Protein AF-A0AAD6G9L8-F1 (afdb_monomer_lite)

pLDDT: mean 72.37, std 13.29, range [42.41, 91.38]

Organism: NCBI:txid3151616

Foldseek 3Di:
DLVCVLVVVLVVVVVVCVVPPDDDDDPPVVVQVPFAADQDDDFPDPVQVVLLVVLLVCLSPVVLQLVSCVQQVVVVVNCVSNVLSVQLVVCVVVVNNVSNSVSSVVSSVVSVVVSVCSRNDDCGGHPPTPRRD

Sequence (133 aa):
MAIVFTVGLQAVVITLYYFFSPTTDLPQANYLARRWGGFSQRPSDNRCYRQQGTATLFALFLGLLAVDQWYAHHWALAVVKMSCFLISCFCHLSGRPHLATAFGFAGGVWSGTDLVLWIVGGVYGTPNCPGGY

Structure (mmCIF, N/CA/C/O backbone):
data_AF-A0AAD6G9L8-F1
#
_entry.id   AF-A0AAD6G9L8-F1
#
loop_
_atom_site.group_PDB
_atom_site.id
_atom_site.type_symbol
_atom_site.label_atom_id
_atom_site.label_alt_id
_atom_site.label_comp_id
_atom_site.label_asym_id
_atom_site.label_entity_id
_atom_site.label_seq_id
_atom_site.pdbx_PDB_ins_code
_atom_site.Cartn_x
_atom_site.Cartn_y
_atom_site.Cartn_z
_atom_site.occupancy
_atom_site.B_iso_or_equiv
_atom_site.auth_seq_id
_atom_site.auth_comp_id
_atom_site.auth_asym_id
_atom_site.auth_atom_id
_atom_site.pdbx_PDB_model_num
ATOM 1 N N . MET A 1 1 ? -4.219 7.436 20.339 1.00 50.00 1 MET A N 1
ATOM 2 C CA . MET A 1 1 ? -2.814 7.006 20.542 1.00 50.00 1 MET A CA 1
ATOM 3 C C . MET A 1 1 ? -2.331 6.027 19.471 1.00 50.00 1 MET A C 1
ATOM 5 O O . MET A 1 1 ? -1.264 6.268 18.931 1.00 50.00 1 MET A O 1
ATOM 9 N N . ALA A 1 2 ? -3.113 5.011 19.075 1.00 42.41 2 ALA A N 1
ATOM 10 C CA . ALA A 1 2 ? -2.743 4.092 17.983 1.00 42.41 2 ALA A CA 1
ATOM 11 C C . ALA A 1 2 ? -2.430 4.800 16.648 1.00 42.41 2 ALA A C 1
ATOM 13 O O . ALA A 1 2 ? -1.394 4.532 16.057 1.00 42.41 2 ALA A O 1
ATOM 14 N N . ILE A 1 3 ? -3.256 5.778 16.243 1.00 48.97 3 ILE A N 1
ATOM 15 C CA . ILE A 1 3 ? -3.052 6.569 15.012 1.00 48.97 3 ILE A CA 1
ATOM 16 C C . ILE A 1 3 ? -1.700 7.297 15.029 1.00 48.97 3 ILE A C 1
ATOM 18 O O . ILE A 1 3 ? -0.974 7.255 14.044 1.00 48.97 3 ILE A O 1
ATOM 22 N N . VAL A 1 4 ? -1.328 7.897 16.165 1.00 53.41 4 VAL A N 1
ATOM 23 C CA . VAL A 1 4 ? -0.046 8.604 16.339 1.00 53.41 4 VAL A CA 1
ATOM 24 C C . VAL A 1 4 ? 1.131 7.637 16.211 1.00 53.41 4 VAL A C 1
ATOM 26 O O . VAL A 1 4 ? 2.136 7.981 15.602 1.00 53.41 4 VAL A O 1
ATOM 29 N N . PHE A 1 5 ? 0.989 6.409 16.716 1.00 50.75 5 PHE A N 1
ATOM 30 C CA . PHE A 1 5 ? 2.026 5.384 16.614 1.00 50.75 5 PHE A CA 1
ATOM 31 C C . PHE A 1 5 ? 2.196 4.881 15.173 1.00 50.75 5 PHE A C 1
ATOM 33 O O . PHE A 1 5 ? 3.318 4.773 14.689 1.00 50.75 5 PHE A O 1
ATOM 40 N N . THR A 1 6 ? 1.096 4.648 14.448 1.00 54.62 6 THR A N 1
ATOM 41 C CA . THR A 1 6 ? 1.141 4.282 13.021 1.00 54.62 6 THR A CA 1
ATOM 42 C C . THR A 1 6 ? 1.673 5.410 12.140 1.00 54.62 6 THR A C 1
ATOM 44 O O . THR A 1 6 ? 2.492 5.147 11.266 1.00 54.62 6 THR A O 1
ATOM 47 N N . VAL A 1 7 ? 1.265 6.662 12.375 1.00 60.91 7 VAL A N 1
ATOM 48 C CA . VAL A 1 7 ? 1.774 7.825 11.626 1.00 60.91 7 VAL A CA 1
ATOM 49 C C . VAL A 1 7 ? 3.251 8.063 11.947 1.00 60.91 7 VAL A C 1
ATOM 51 O O . VAL A 1 7 ? 4.027 8.344 11.041 1.00 60.91 7 VAL A O 1
ATOM 54 N N . GLY A 1 8 ? 3.665 7.872 13.203 1.00 67.25 8 GLY A N 1
ATOM 55 C CA . GLY A 1 8 ? 5.069 7.931 13.611 1.00 67.25 8 GLY A CA 1
ATOM 56 C C . GLY A 1 8 ? 5.922 6.850 12.946 1.00 67.25 8 GLY A C 1
ATOM 57 O O . GLY A 1 8 ? 6.985 7.158 12.415 1.00 67.25 8 GLY A O 1
ATOM 58 N N . LEU A 1 9 ? 5.439 5.604 12.890 1.00 68.38 9 LEU A N 1
ATOM 59 C CA . LEU A 1 9 ? 6.123 4.510 12.194 1.00 68.38 9 LEU A CA 1
ATOM 60 C C . LEU A 1 9 ? 6.273 4.809 10.693 1.00 68.38 9 LEU A C 1
ATOM 62 O O . LEU A 1 9 ? 7.357 4.644 10.139 1.00 68.38 9 LEU A O 1
ATOM 66 N N . GLN A 1 10 ? 5.210 5.300 10.049 1.00 62.38 10 GLN A N 1
ATOM 67 C CA . GLN A 1 10 ? 5.235 5.708 8.640 1.00 62.38 10 GLN A CA 1
ATOM 68 C C . GLN A 1 10 ? 6.214 6.865 8.413 1.00 62.38 10 GLN A C 1
ATOM 70 O O . GLN A 1 10 ? 7.021 6.806 7.493 1.00 62.38 10 GLN A O 1
ATOM 75 N N . ALA A 1 11 ? 6.226 7.874 9.286 1.00 70.75 11 ALA A N 1
ATOM 76 C CA . ALA A 1 11 ? 7.168 8.987 9.205 1.00 70.75 11 ALA A CA 1
ATOM 77 C C . ALA A 1 11 ? 8.629 8.529 9.351 1.00 70.75 11 ALA A C 1
ATOM 79 O O . ALA A 1 11 ? 9.495 9.016 8.625 1.00 70.75 11 ALA A O 1
ATOM 80 N N . VAL A 1 12 ? 8.910 7.563 10.233 1.00 76.69 12 VAL A N 1
ATOM 81 C CA . VAL A 1 12 ? 10.247 6.966 10.371 1.00 76.69 12 VAL A CA 1
ATOM 82 C C . VAL A 1 12 ? 10.635 6.219 9.097 1.00 76.69 12 VAL A C 1
ATOM 84 O O . VAL A 1 12 ? 11.719 6.452 8.574 1.00 76.69 12 VAL A O 1
ATOM 87 N N . VAL A 1 13 ? 9.750 5.387 8.544 1.00 74.75 13 VAL A N 1
ATOM 88 C CA . VAL A 1 13 ? 10.007 4.661 7.287 1.00 74.75 13 VAL A CA 1
ATOM 89 C C . VAL A 1 13 ? 10.216 5.623 6.112 1.00 74.75 13 VAL A C 1
ATOM 91 O O . VAL A 1 13 ? 11.135 5.419 5.326 1.00 74.75 13 VAL A O 1
ATOM 94 N N . ILE A 1 14 ? 9.430 6.698 6.021 1.00 71.50 14 ILE A N 1
ATOM 95 C CA . ILE A 1 14 ? 9.568 7.752 5.005 1.00 71.50 14 ILE A CA 1
ATOM 96 C C . ILE A 1 14 ? 10.900 8.491 5.166 1.00 71.50 14 ILE A C 1
ATOM 98 O O . ILE A 1 14 ? 11.609 8.708 4.187 1.00 71.50 14 ILE A O 1
ATOM 102 N N . THR A 1 15 ? 11.275 8.846 6.396 1.00 72.81 15 THR A N 1
ATOM 103 C CA . THR A 1 15 ? 12.547 9.527 6.676 1.00 72.81 15 THR A CA 1
ATOM 104 C C . THR A 1 15 ? 13.727 8.625 6.331 1.00 72.81 15 THR A C 1
ATOM 106 O O . THR A 1 15 ? 14.662 9.077 5.679 1.00 72.81 15 THR A O 1
ATOM 109 N N . LEU A 1 16 ? 13.666 7.339 6.691 1.00 72.12 16 LEU A N 1
ATOM 110 C CA . LEU A 1 16 ? 14.671 6.354 6.298 1.00 72.12 16 LEU A CA 1
ATOM 111 C C . LEU A 1 16 ? 14.705 6.192 4.776 1.00 72.12 16 LEU A C 1
ATOM 113 O O . LEU A 1 16 ? 15.785 6.197 4.202 1.00 72.12 16 LEU A O 1
ATOM 117 N N . TYR A 1 17 ? 13.556 6.130 4.103 1.00 67.81 17 TYR A N 1
ATOM 118 C CA . TYR A 1 17 ? 13.500 6.086 2.644 1.00 67.81 17 TYR A CA 1
ATOM 119 C C . TYR A 1 17 ? 14.209 7.290 2.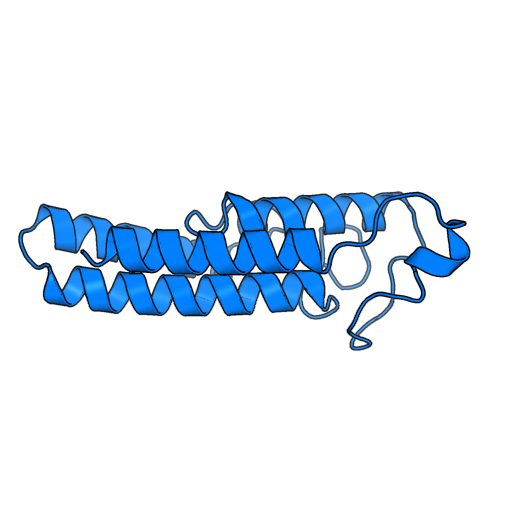024 1.00 67.81 17 TYR A C 1
ATOM 121 O O . TYR A 1 17 ? 15.089 7.089 1.199 1.00 67.81 17 TYR A O 1
ATOM 129 N N . TYR A 1 18 ? 13.900 8.519 2.443 1.00 69.50 18 TYR A N 1
ATOM 130 C CA . TYR A 1 18 ? 14.570 9.712 1.919 1.00 69.50 18 TYR A CA 1
ATOM 131 C C . TYR A 1 18 ? 16.058 9.756 2.263 1.00 69.50 18 TYR A C 1
ATOM 133 O O . TYR A 1 18 ? 16.858 10.151 1.423 1.00 69.50 18 TYR A O 1
ATOM 141 N N . PHE A 1 19 ? 16.436 9.327 3.467 1.00 68.31 19 PHE A N 1
ATOM 142 C CA . PHE A 1 19 ? 17.826 9.306 3.913 1.00 68.31 19 PHE A CA 1
ATOM 143 C C . PHE A 1 19 ? 18.669 8.269 3.158 1.00 68.31 19 PHE A C 1
ATOM 145 O O . PHE A 1 19 ? 19.827 8.520 2.835 1.00 68.31 19 PHE A O 1
ATOM 152 N N . PHE A 1 20 ? 18.086 7.110 2.848 1.00 56.69 20 PHE A N 1
ATOM 153 C CA . PHE A 1 20 ? 18.723 6.056 2.058 1.00 56.69 20 PHE A CA 1
ATOM 154 C C . PHE A 1 20 ? 18.494 6.209 0.548 1.00 56.69 20 PHE A C 1
ATOM 156 O O . PHE A 1 20 ? 19.083 5.455 -0.228 1.00 56.69 20 PHE A O 1
ATOM 163 N N . SER A 1 21 ? 17.669 7.167 0.114 1.00 55.94 21 SER A N 1
ATOM 164 C CA . SER A 1 21 ? 17.445 7.460 -1.300 1.00 55.94 21 SER A CA 1
ATOM 165 C C . SER A 1 21 ? 18.578 8.356 -1.811 1.00 55.94 21 SER A C 1
ATOM 167 O O . SER A 1 21 ? 18.730 9.485 -1.345 1.00 55.94 21 SER A O 1
ATOM 169 N N . PRO A 1 22 ? 19.413 7.881 -2.749 1.00 50.00 22 PRO A N 1
ATOM 170 C CA . PRO A 1 22 ? 20.530 8.665 -3.254 1.00 50.00 22 PRO A CA 1
ATOM 171 C C . PRO A 1 22 ? 20.038 9.832 -4.123 1.00 50.00 22 PRO A C 1
ATOM 173 O O . PRO A 1 22 ? 19.145 9.673 -4.958 1.00 50.00 22 PRO A O 1
ATOM 176 N N . THR A 1 23 ? 20.665 10.998 -3.960 1.00 51.84 23 THR A N 1
ATOM 177 C CA . THR A 1 23 ? 20.472 12.177 -4.811 1.00 51.84 23 THR A CA 1
ATOM 178 C C . THR A 1 23 ? 20.861 11.894 -6.271 1.00 51.84 23 THR A C 1
ATOM 180 O O . THR A 1 23 ? 21.729 11.075 -6.588 1.00 51.84 23 THR A O 1
ATOM 183 N N . THR A 1 24 ? 20.141 12.538 -7.185 1.00 51.41 24 THR A N 1
ATOM 184 C CA . THR A 1 24 ? 19.985 12.199 -8.608 1.00 51.41 24 THR A CA 1
ATOM 185 C C . THR A 1 24 ? 21.142 12.618 -9.537 1.00 51.41 24 THR A C 1
ATOM 187 O O . THR A 1 24 ? 20.875 13.038 -10.658 1.00 51.41 24 THR A O 1
ATOM 190 N N . ASP A 1 25 ? 22.410 12.452 -9.137 1.00 48.69 25 ASP A N 1
ATOM 191 C CA . ASP A 1 25 ? 23.564 12.917 -9.942 1.00 48.69 25 ASP A CA 1
ATOM 192 C C . ASP A 1 25 ? 24.515 11.809 -10.464 1.00 48.69 25 ASP A C 1
ATOM 194 O O . ASP A 1 25 ? 25.709 12.039 -10.654 1.00 48.69 25 ASP A O 1
ATOM 198 N N . LEU A 1 26 ? 24.032 10.585 -10.716 1.00 52.97 26 LEU A N 1
ATOM 199 C CA . LEU A 1 26 ? 24.839 9.476 -11.256 1.00 52.97 26 LEU A CA 1
ATOM 200 C C . LEU A 1 26 ? 24.415 9.074 -12.686 1.00 52.97 26 LEU A C 1
ATOM 202 O O . LEU A 1 26 ? 23.248 9.160 -13.045 1.00 52.97 26 LEU A O 1
ATOM 206 N N . PRO A 1 27 ? 25.330 8.585 -13.540 1.00 49.69 27 PRO A N 1
ATOM 207 C CA . PRO A 1 27 ? 24.975 8.086 -14.871 1.00 49.69 27 PRO A CA 1
ATOM 208 C C . PRO A 1 27 ? 23.993 6.902 -14.803 1.00 49.69 27 PRO A C 1
ATOM 210 O O . PRO A 1 27 ? 24.156 6.012 -13.968 1.00 49.69 27 PRO A O 1
ATOM 213 N N . GLN A 1 28 ? 23.018 6.848 -15.719 1.00 54.34 28 GLN A N 1
ATOM 214 C CA . GLN A 1 28 ? 21.886 5.898 -15.746 1.00 54.34 28 GLN A CA 1
ATOM 215 C C . GLN A 1 28 ? 22.265 4.409 -15.601 1.00 54.34 28 GLN A C 1
ATOM 217 O O . GLN A 1 28 ? 21.511 3.634 -15.012 1.00 54.34 28 GLN A O 1
ATOM 222 N N . ALA A 1 29 ? 23.466 4.021 -16.044 1.00 50.31 29 ALA A N 1
ATOM 223 C CA . ALA A 1 29 ? 24.015 2.672 -15.873 1.00 50.31 29 ALA A CA 1
ATOM 224 C C . ALA A 1 29 ? 24.233 2.271 -14.397 1.00 50.31 29 ALA A C 1
ATOM 226 O O . ALA A 1 29 ? 24.141 1.094 -14.054 1.00 50.31 29 ALA A O 1
ATOM 227 N N . ASN A 1 30 ? 24.467 3.241 -13.508 1.00 50.88 30 ASN A N 1
ATOM 228 C CA . ASN A 1 30 ? 24.740 3.007 -12.089 1.00 50.88 30 ASN A CA 1
ATOM 229 C C . ASN A 1 30 ? 23.475 2.938 -11.221 1.00 50.88 30 ASN A C 1
ATOM 231 O O . ASN A 1 30 ? 23.527 2.338 -10.149 1.00 50.88 30 ASN A O 1
ATOM 235 N N . TYR A 1 31 ? 22.345 3.501 -11.663 1.00 50.25 31 TYR A N 1
ATOM 236 C CA . TYR A 1 31 ? 21.074 3.421 -10.926 1.00 50.25 31 TYR A CA 1
ATOM 237 C C . TYR A 1 31 ? 20.447 2.028 -10.992 1.00 50.25 31 TYR A C 1
ATOM 239 O O . TYR A 1 31 ? 19.947 1.525 -9.988 1.00 50.25 31 TYR A O 1
ATOM 247 N N . LEU A 1 32 ? 20.539 1.366 -12.149 1.00 50.25 32 LEU A N 1
ATOM 248 C CA . LEU A 1 32 ? 20.033 0.002 -12.348 1.00 50.25 32 LEU A CA 1
ATOM 249 C C . LEU A 1 32 ? 20.854 -1.057 -11.588 1.00 50.25 32 LEU A C 1
ATOM 251 O O . LEU A 1 32 ? 20.367 -2.158 -11.339 1.00 50.25 32 LEU A O 1
ATOM 255 N N . ALA A 1 33 ? 22.089 -0.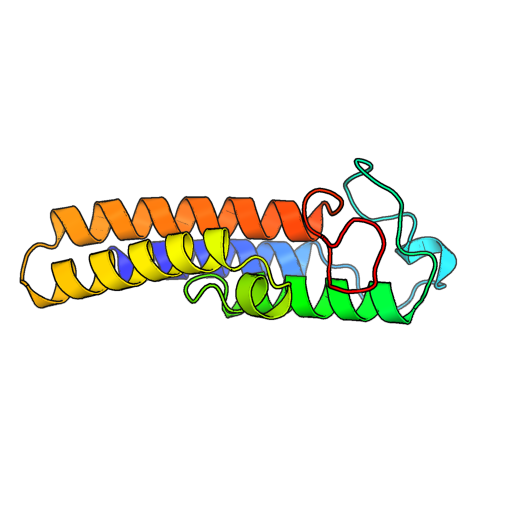718 -11.206 1.00 49.41 33 ALA A N 1
ATOM 256 C CA . ALA A 1 33 ? 23.006 -1.592 -10.479 1.00 49.41 33 ALA A CA 1
ATOM 257 C C . ALA A 1 33 ? 22.881 -1.491 -8.945 1.00 49.41 33 ALA A C 1
ATOM 259 O O . ALA A 1 33 ? 23.389 -2.362 -8.244 1.00 49.41 33 ALA A O 1
ATOM 260 N N . ARG A 1 34 ? 22.222 -0.448 -8.409 1.00 50.81 34 ARG A N 1
ATOM 261 C CA . ARG A 1 34 ? 22.260 -0.096 -6.973 1.00 50.81 34 ARG A CA 1
ATOM 262 C C . ARG A 1 34 ? 20.916 -0.220 -6.235 1.00 50.81 34 ARG A C 1
ATOM 264 O O . ARG A 1 34 ? 20.709 0.454 -5.230 1.00 50.81 34 ARG A O 1
ATOM 271 N N . ARG A 1 35 ? 20.010 -1.091 -6.696 1.00 57.31 35 ARG A N 1
ATOM 272 C CA . ARG A 1 35 ? 18.759 -1.431 -5.982 1.00 57.31 35 ARG A CA 1
ATOM 273 C C . ARG A 1 35 ? 18.889 -2.796 -5.290 1.00 57.31 35 ARG A C 1
ATOM 275 O O . ARG A 1 35 ? 19.419 -3.738 -5.874 1.00 57.31 35 ARG A O 1
ATOM 282 N N . TRP A 1 36 ? 18.462 -2.876 -4.029 1.00 51.44 36 TRP A N 1
ATOM 283 C CA . TRP A 1 36 ? 18.624 -4.048 -3.158 1.00 51.44 36 TRP A CA 1
ATOM 284 C C . TRP A 1 36 ? 17.561 -5.108 -3.494 1.00 51.44 36 TRP A C 1
ATOM 286 O O . TRP A 1 36 ? 16.420 -4.947 -3.091 1.00 51.44 36 TRP A O 1
ATOM 296 N N . GLY A 1 37 ? 17.905 -6.163 -4.245 1.00 48.28 37 GLY A N 1
ATOM 297 C CA . GLY A 1 37 ? 16.963 -7.242 -4.592 1.00 48.28 37 GLY A CA 1
ATOM 298 C C . GLY A 1 37 ? 17.138 -7.795 -6.008 1.00 48.28 37 GLY A C 1
ATOM 299 O O . GLY A 1 37 ? 17.158 -7.045 -6.978 1.00 48.28 37 GLY A O 1
ATOM 300 N N . GLY A 1 38 ? 17.298 -9.116 -6.134 1.00 52.62 38 GLY A N 1
ATOM 301 C CA . GLY A 1 38 ? 17.612 -9.810 -7.392 1.00 52.62 38 GLY A CA 1
ATOM 302 C C . GLY A 1 38 ? 16.686 -10.989 -7.695 1.00 52.62 38 GLY A C 1
ATOM 303 O O . GLY A 1 38 ? 17.169 -12.003 -8.184 1.00 52.62 38 GLY A O 1
ATOM 304 N N . PHE A 1 39 ? 15.391 -10.890 -7.367 1.00 54.31 39 PHE A N 1
ATOM 305 C CA . PHE A 1 39 ? 14.476 -12.041 -7.412 1.00 54.31 39 PHE A CA 1
ATOM 306 C C . PHE A 1 39 ? 13.587 -12.184 -8.664 1.00 54.31 39 PHE A C 1
ATOM 308 O O . PHE A 1 39 ? 12.958 -13.227 -8.795 1.00 54.31 39 PHE A O 1
ATOM 315 N N . SER A 1 40 ? 13.588 -11.263 -9.638 1.00 51.47 40 SER A N 1
ATOM 316 C CA . SER A 1 40 ? 13.168 -11.577 -11.023 1.00 51.47 40 SER A CA 1
ATOM 317 C C . SER A 1 40 ? 13.568 -10.488 -12.033 1.00 51.47 40 SER A C 1
ATOM 319 O O . SER A 1 40 ? 14.048 -9.413 -11.673 1.00 51.47 40 SER A O 1
ATOM 321 N N . GLN A 1 41 ? 13.456 -10.842 -13.316 1.00 54.25 41 GLN A N 1
ATOM 322 C CA . GLN A 1 41 ? 13.886 -10.125 -14.520 1.00 54.25 41 GLN A CA 1
ATOM 323 C C . GLN A 1 41 ? 13.696 -8.601 -14.437 1.00 54.25 41 GLN A C 1
ATOM 325 O O . GLN A 1 41 ? 12.583 -8.094 -14.319 1.00 54.25 41 GLN A O 1
ATOM 330 N N . ARG A 1 42 ? 14.809 -7.864 -14.514 1.00 57.00 42 ARG A N 1
ATOM 331 C CA . ARG A 1 42 ? 14.808 -6.398 -14.425 1.00 57.00 42 ARG A CA 1
ATOM 332 C C . ARG A 1 42 ? 14.050 -5.793 -15.614 1.00 57.00 42 ARG A C 1
ATOM 334 O O . ARG A 1 42 ? 14.244 -6.267 -16.735 1.00 57.00 42 ARG A O 1
ATOM 341 N N . PRO A 1 43 ? 13.251 -4.728 -15.418 1.00 53.66 43 PRO A N 1
ATOM 342 C CA . PRO A 1 43 ? 12.698 -3.984 -16.539 1.00 53.66 43 PRO A CA 1
ATOM 343 C C . PRO A 1 43 ? 13.854 -3.356 -17.326 1.00 53.66 43 PRO A C 1
ATOM 345 O O . PRO A 1 43 ? 14.524 -2.445 -16.846 1.00 53.66 43 PRO A O 1
ATOM 348 N N . SER A 1 44 ? 14.113 -3.872 -18.525 1.00 60.38 44 SER A N 1
ATOM 349 C CA . SER A 1 44 ? 15.111 -3.329 -19.455 1.00 60.38 44 SER A CA 1
ATOM 350 C C . SER A 1 44 ? 14.619 -2.072 -20.180 1.00 60.38 44 SER A C 1
ATOM 352 O O . SER A 1 44 ? 15.407 -1.412 -20.851 1.00 60.38 44 SER A O 1
ATOM 354 N N . ASP A 1 45 ? 13.332 -1.738 -20.033 1.00 68.31 45 ASP A N 1
ATOM 355 C CA . ASP A 1 45 ? 12.682 -0.593 -20.665 1.00 68.31 45 ASP A CA 1
ATOM 356 C C . ASP A 1 45 ? 12.380 0.532 -19.654 1.00 68.31 45 ASP A C 1
ATOM 358 O O . ASP A 1 45 ? 11.880 0.312 -18.543 1.00 68.31 45 ASP A O 1
ATOM 362 N N . ASN A 1 46 ? 12.638 1.771 -20.079 1.00 72.06 46 ASN A N 1
ATOM 363 C CA . ASN A 1 46 ? 12.431 3.000 -19.314 1.00 72.06 46 ASN A CA 1
ATOM 364 C C . ASN A 1 46 ? 10.963 3.193 -18.904 1.00 72.06 46 ASN A C 1
ATOM 366 O O . ASN A 1 46 ? 10.683 3.791 -17.859 1.00 72.06 46 ASN A O 1
ATOM 370 N N . ARG A 1 47 ? 10.018 2.688 -19.708 1.00 76.56 47 ARG A N 1
ATOM 371 C CA . ARG A 1 47 ? 8.581 2.760 -19.407 1.00 76.56 47 ARG A CA 1
ATOM 372 C C . ARG A 1 47 ? 8.234 1.965 -18.148 1.00 76.56 47 ARG A C 1
ATOM 374 O O . ARG A 1 47 ? 7.608 2.504 -17.235 1.00 76.56 47 ARG A O 1
ATOM 381 N N . CYS A 1 48 ? 8.716 0.728 -18.074 1.00 75.12 48 CYS A N 1
ATOM 382 C CA . CYS A 1 48 ? 8.490 -0.166 -16.943 1.00 75.12 48 CYS A CA 1
ATOM 383 C C . CYS A 1 48 ? 9.195 0.312 -15.672 1.00 75.12 48 CYS A C 1
ATOM 385 O O . CYS A 1 48 ? 8.632 0.228 -14.580 1.00 75.12 48 CYS A O 1
ATOM 387 N N . TYR A 1 49 ? 10.390 0.893 -15.808 1.00 74.75 49 TYR A N 1
ATOM 388 C CA . TYR A 1 49 ? 11.090 1.502 -14.678 1.00 74.75 49 TYR A CA 1
ATOM 389 C C . TYR A 1 49 ? 10.272 2.635 -14.036 1.00 74.75 49 TYR A C 1
ATOM 391 O O . TYR A 1 49 ? 10.122 2.692 -12.813 1.00 74.75 49 TYR A O 1
ATOM 399 N N . ARG A 1 50 ? 9.684 3.515 -14.857 1.00 77.56 50 ARG A N 1
ATOM 400 C CA . ARG A 1 50 ? 8.845 4.618 -14.365 1.00 77.56 50 ARG A CA 1
ATOM 401 C C . ARG A 1 50 ? 7.561 4.126 -13.701 1.00 77.56 50 ARG A C 1
ATOM 403 O O . ARG A 1 50 ? 7.212 4.642 -12.644 1.00 77.56 50 ARG A O 1
ATOM 410 N N . GLN A 1 51 ? 6.901 3.122 -14.276 1.00 79.75 51 GLN A N 1
ATOM 411 C CA . GLN A 1 51 ? 5.672 2.543 -13.717 1.00 79.75 51 GLN A CA 1
ATOM 412 C C . GLN A 1 51 ? 5.903 1.870 -12.357 1.00 79.75 51 GLN A C 1
ATOM 414 O O . GLN A 1 51 ? 5.115 2.052 -11.426 1.00 79.75 51 GLN A O 1
ATOM 419 N N . GLN A 1 52 ? 7.014 1.149 -12.199 1.00 76.44 52 GLN A N 1
ATOM 420 C CA . GLN A 1 52 ? 7.393 0.581 -10.903 1.00 76.44 52 GLN A CA 1
ATOM 421 C C . GLN A 1 52 ? 7.734 1.671 -9.878 1.00 76.44 52 GLN A C 1
ATOM 423 O O . GLN A 1 52 ? 7.362 1.562 -8.709 1.00 76.44 52 GLN A O 1
ATOM 428 N N . GLY A 1 53 ? 8.400 2.747 -10.310 1.00 77.38 53 GLY A N 1
ATOM 429 C CA . GLY A 1 53 ? 8.666 3.914 -9.466 1.00 77.38 53 GLY A CA 1
ATOM 430 C C . GLY A 1 53 ? 7.382 4.571 -8.954 1.00 77.38 53 GLY A C 1
ATOM 431 O O . GLY A 1 53 ? 7.269 4.838 -7.758 1.00 77.38 53 GLY A O 1
ATOM 432 N N . THR A 1 54 ? 6.382 4.758 -9.820 1.00 83.81 54 THR A N 1
ATOM 433 C CA . THR A 1 54 ? 5.076 5.299 -9.412 1.00 83.81 54 THR A CA 1
ATOM 434 C C . THR A 1 54 ? 4.333 4.367 -8.462 1.00 83.81 54 THR A C 1
ATOM 436 O O . THR A 1 54 ? 3.782 4.842 -7.474 1.00 83.81 54 THR A O 1
ATOM 439 N N . ALA A 1 55 ? 4.375 3.050 -8.689 1.00 81.88 55 ALA A N 1
ATOM 440 C CA . ALA A 1 55 ? 3.762 2.081 -7.781 1.00 81.88 55 ALA A CA 1
ATOM 441 C C . ALA A 1 55 ? 4.425 2.095 -6.392 1.00 81.88 55 ALA A C 1
ATOM 443 O O . ALA A 1 55 ? 3.733 2.101 -5.378 1.00 81.88 55 ALA A O 1
ATOM 444 N N . THR A 1 56 ? 5.757 2.219 -6.336 1.00 80.19 56 THR A N 1
ATOM 445 C CA . THR A 1 56 ? 6.494 2.344 -5.065 1.00 80.19 56 THR A CA 1
ATOM 446 C C . THR A 1 56 ? 6.121 3.634 -4.325 1.00 80.19 56 THR A C 1
ATOM 448 O O . THR A 1 56 ? 5.932 3.617 -3.110 1.00 80.19 56 THR A O 1
ATOM 451 N N . LEU A 1 57 ? 5.972 4.755 -5.040 1.00 78.44 57 LEU A N 1
ATOM 452 C CA . LEU A 1 57 ? 5.527 6.020 -4.444 1.00 78.44 57 LEU A CA 1
ATOM 453 C C . LEU A 1 57 ? 4.092 5.919 -3.918 1.00 78.44 57 LEU A C 1
ATOM 455 O O . LEU A 1 57 ? 3.813 6.378 -2.812 1.00 78.44 57 LEU A O 1
ATOM 459 N N . PHE A 1 58 ? 3.189 5.278 -4.661 1.00 83.81 58 PHE A N 1
ATOM 460 C CA . PHE A 1 58 ? 1.837 5.025 -4.169 1.00 83.81 58 PHE A CA 1
ATOM 461 C C . PHE A 1 58 ? 1.833 4.110 -2.945 1.00 83.81 58 PHE A C 1
ATOM 463 O O . PHE A 1 58 ? 1.062 4.364 -2.026 1.00 83.81 58 PHE A O 1
ATOM 470 N N . ALA A 1 59 ? 2.719 3.116 -2.871 1.00 81.06 59 ALA A N 1
ATOM 471 C CA . ALA A 1 59 ? 2.823 2.251 -1.698 1.00 81.06 59 ALA A CA 1
ATOM 472 C C . ALA A 1 59 ? 3.323 3.029 -0.471 1.00 81.06 59 ALA A C 1
ATOM 474 O O . ALA A 1 59 ? 2.860 2.789 0.643 1.00 81.06 59 ALA A O 1
ATOM 475 N N . LEU A 1 60 ? 4.221 3.997 -0.678 1.00 78.62 60 LEU A N 1
ATOM 476 C CA . LEU A 1 60 ? 4.758 4.848 0.382 1.00 78.62 60 LEU A CA 1
ATOM 477 C C . LEU A 1 60 ? 3.721 5.853 0.908 1.00 78.62 60 LEU A C 1
ATOM 479 O O . LEU A 1 60 ? 3.558 5.992 2.116 1.00 78.62 60 LEU A O 1
ATOM 483 N N . PHE A 1 61 ? 3.020 6.558 0.016 1.00 75.62 61 PHE A N 1
ATOM 484 C CA . PHE A 1 61 ? 2.113 7.647 0.405 1.00 75.62 61 PHE A CA 1
ATOM 485 C C . PHE A 1 61 ? 0.669 7.199 0.641 1.00 75.62 61 PHE A C 1
ATOM 487 O O . PHE A 1 61 ? -0.029 7.765 1.479 1.00 75.62 61 PHE A O 1
ATOM 494 N N . LEU A 1 62 ? 0.208 6.198 -0.104 1.00 80.31 62 LEU A N 1
ATOM 495 C CA . LEU A 1 62 ? -1.183 5.739 -0.138 1.00 80.31 62 LEU A CA 1
ATOM 496 C C . LEU A 1 62 ? -1.304 4.242 0.182 1.00 80.31 62 LEU A C 1
ATOM 498 O O . LEU A 1 62 ? -2.358 3.647 -0.049 1.00 80.31 62 LEU A O 1
ATOM 502 N N . GLY A 1 63 ? -0.256 3.633 0.749 1.00 73.75 63 GLY A N 1
ATOM 503 C CA . GLY A 1 63 ? -0.226 2.207 1.069 1.00 73.75 63 GLY A CA 1
ATOM 504 C C . GLY A 1 63 ? -1.362 1.781 1.996 1.00 73.75 63 GLY A C 1
ATOM 505 O O . GLY A 1 63 ? -2.002 0.766 1.751 1.00 73.75 63 GLY A O 1
ATOM 506 N N . LEU A 1 64 ? -1.716 2.598 2.992 1.00 70.38 64 LEU A N 1
ATOM 507 C CA . LEU A 1 64 ? -2.841 2.312 3.897 1.00 70.38 64 LEU A CA 1
ATOM 508 C C . LEU A 1 64 ? -4.204 2.236 3.184 1.00 70.38 64 LEU A C 1
ATOM 510 O O . LEU A 1 64 ? -5.122 1.610 3.705 1.00 70.38 64 LEU A O 1
ATOM 514 N N . LEU A 1 65 ? -4.324 2.838 1.997 1.00 79.06 65 LEU A N 1
ATOM 515 C CA . LEU A 1 65 ? -5.513 2.805 1.140 1.00 79.06 65 LEU A CA 1
ATOM 516 C C . LEU A 1 65 ? -5.347 1.864 -0.069 1.00 79.06 65 LEU A C 1
ATOM 518 O O . LEU A 1 65 ? -6.156 1.893 -0.993 1.00 79.06 65 LEU A O 1
ATOM 522 N N . ALA A 1 66 ? -4.283 1.057 -0.101 1.00 82.69 66 ALA A N 1
ATOM 523 C CA . ALA A 1 66 ? -4.007 0.065 -1.141 1.00 82.69 66 ALA A CA 1
ATOM 524 C C . ALA A 1 66 ? -3.996 0.581 -2.592 1.00 82.69 66 ALA A C 1
ATOM 526 O O . ALA A 1 66 ? -4.173 -0.197 -3.532 1.00 82.69 66 ALA A O 1
ATOM 527 N N . VAL A 1 67 ? -3.795 1.886 -2.798 1.00 85.50 67 VAL A N 1
ATOM 528 C CA . VAL A 1 67 ? -3.835 2.511 -4.134 1.00 85.50 67 VAL A CA 1
ATOM 529 C C . VAL A 1 67 ? -2.759 1.926 -5.048 1.00 85.50 67 VAL A C 1
ATOM 531 O O . VAL A 1 67 ? -2.968 1.782 -6.251 1.00 85.50 67 VAL A O 1
ATOM 534 N N . ASP A 1 68 ? -1.631 1.526 -4.466 1.00 82.25 68 ASP A N 1
ATOM 535 C CA . ASP A 1 68 ? -0.517 0.896 -5.166 1.00 82.25 68 ASP A CA 1
ATOM 536 C C . ASP A 1 68 ? -0.895 -0.442 -5.820 1.00 82.25 68 ASP A C 1
ATOM 538 O O . ASP A 1 68 ? -0.497 -0.717 -6.953 1.00 82.25 68 ASP A O 1
ATOM 542 N N . GLN A 1 69 ? -1.747 -1.232 -5.165 1.00 86.69 69 GLN A N 1
ATOM 543 C CA . GLN A 1 69 ? -2.178 -2.529 -5.678 1.00 86.69 69 GLN A CA 1
ATOM 544 C C . GLN A 1 69 ? -3.340 -2.419 -6.663 1.00 86.69 69 GLN A C 1
ATOM 546 O O . GLN A 1 69 ? -3.407 -3.202 -7.611 1.00 86.69 69 GLN A O 1
ATOM 551 N N . TRP A 1 70 ? -4.203 -1.410 -6.513 1.00 86.69 70 TRP A N 1
ATOM 552 C CA . TRP A 1 70 ? -5.185 -1.062 -7.545 1.00 86.69 70 TRP A CA 1
ATOM 553 C C . TRP A 1 70 ? -4.502 -0.633 -8.844 1.00 86.69 70 TRP A C 1
ATOM 555 O O . TRP A 1 70 ? -4.879 -1.099 -9.917 1.00 86.69 70 TRP A O 1
ATOM 565 N N . TYR A 1 71 ? -3.460 0.196 -8.742 1.00 85.19 71 TYR A N 1
ATOM 566 C CA . TYR A 1 71 ? -2.658 0.625 -9.888 1.00 85.19 71 TYR A CA 1
ATOM 567 C C . TYR A 1 71 ? -1.969 -0.554 -10.590 1.00 85.19 71 TYR A C 1
ATOM 569 O O . TYR A 1 71 ? -1.926 -0.613 -11.817 1.00 85.19 71 TYR A O 1
ATOM 577 N N . ALA A 1 72 ? -1.461 -1.514 -9.814 1.00 84.06 72 ALA A N 1
ATOM 578 C CA . ALA A 1 72 ? -0.799 -2.708 -10.328 1.00 84.06 72 ALA A CA 1
ATOM 579 C C . ALA A 1 72 ? -1.756 -3.835 -10.763 1.00 84.06 72 ALA A C 1
ATOM 581 O O . ALA A 1 72 ? -1.279 -4.883 -11.172 1.00 84.06 72 ALA A O 1
ATOM 582 N N . HIS A 1 73 ? -3.080 -3.639 -10.686 1.00 86.31 73 HIS A N 1
ATOM 583 C CA . HIS A 1 73 ? -4.102 -4.660 -10.976 1.00 86.31 73 HIS A CA 1
ATOM 584 C C . HIS A 1 73 ? -4.063 -5.907 -10.067 1.00 86.31 73 HIS A C 1
ATOM 586 O O . HIS A 1 73 ? -4.713 -6.914 -10.343 1.00 86.31 73 HIS A O 1
ATOM 592 N N . HIS A 1 74 ? -3.411 -5.832 -8.907 1.00 85.00 74 HIS A N 1
ATOM 593 C CA . HIS A 1 74 ? 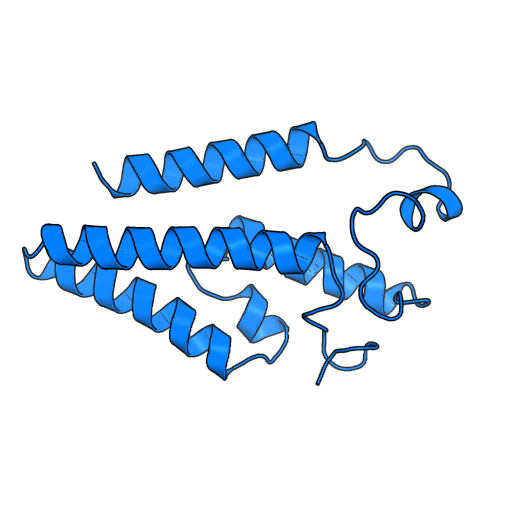-3.452 -6.890 -7.895 1.00 85.00 74 HIS A CA 1
ATOM 594 C C . HIS A 1 74 ? -4.712 -6.765 -7.022 1.00 85.00 74 HIS A C 1
ATOM 596 O O . HIS A 1 74 ? -4.643 -6.478 -5.824 1.00 85.00 74 HIS A O 1
ATOM 602 N N . TRP A 1 75 ? -5.887 -6.975 -7.624 1.00 84.62 75 TRP A N 1
ATOM 603 C CA . TRP A 1 75 ? -7.189 -6.683 -7.005 1.00 84.62 75 TRP A CA 1
ATOM 604 C C . TRP A 1 75 ? -7.415 -7.413 -5.675 1.00 84.62 75 TRP A C 1
ATOM 606 O O . TRP A 1 75 ? -7.938 -6.828 -4.730 1.00 84.62 75 TRP A O 1
ATOM 616 N N . ALA A 1 76 ? -7.003 -8.681 -5.574 1.00 84.06 76 ALA A N 1
ATOM 617 C CA . ALA A 1 76 ? -7.212 -9.485 -4.369 1.00 84.06 76 ALA A CA 1
ATOM 618 C C . ALA A 1 76 ? -6.458 -8.918 -3.159 1.00 84.06 76 ALA A C 1
ATOM 620 O O . ALA A 1 76 ? -7.034 -8.737 -2.085 1.00 84.06 76 ALA A O 1
ATOM 621 N N . LEU A 1 77 ? -5.179 -8.586 -3.347 1.00 84.38 77 LEU A N 1
ATOM 622 C CA . LEU A 1 77 ? -4.360 -7.993 -2.298 1.00 84.38 77 LEU A CA 1
ATOM 623 C C . LEU A 1 77 ? -4.908 -6.599 -1.926 1.00 84.38 77 LEU A C 1
ATOM 625 O O . LEU A 1 77 ? -4.981 -6.258 -0.739 1.00 84.38 77 LEU A O 1
ATOM 629 N N . ALA A 1 78 ? -5.384 -5.839 -2.923 1.00 85.75 78 ALA A N 1
ATOM 630 C CA . ALA A 1 78 ? -5.925 -4.499 -2.718 1.00 85.75 78 ALA A CA 1
ATOM 631 C C . ALA A 1 78 ? -7.183 -4.526 -1.836 1.00 85.75 78 ALA A C 1
ATOM 633 O O . ALA A 1 78 ? -7.323 -3.717 -0.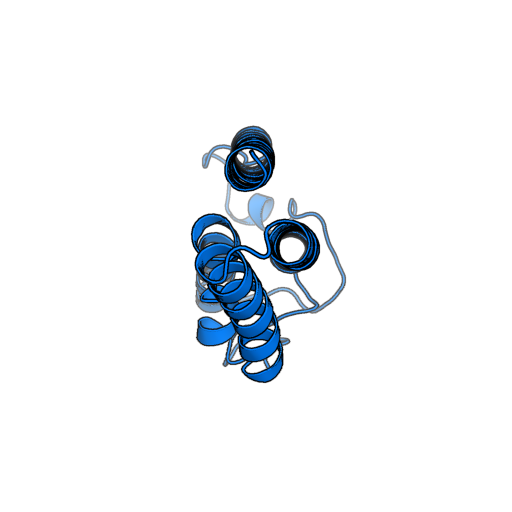915 1.00 85.75 78 ALA A O 1
ATOM 634 N N . VAL A 1 79 ? -8.070 -5.502 -2.065 1.00 86.38 79 VAL A N 1
ATOM 635 C CA . VAL A 1 79 ? -9.266 -5.736 -1.242 1.00 86.38 79 VAL A CA 1
ATOM 636 C C . VAL A 1 79 ? -8.886 -6.110 0.189 1.00 86.38 79 VAL A C 1
ATOM 638 O O . VAL A 1 79 ? -9.456 -5.551 1.125 1.00 86.38 79 VAL A O 1
ATOM 641 N N . VAL A 1 80 ? -7.903 -6.994 0.387 1.00 85.81 80 VAL A N 1
ATOM 642 C CA . VAL A 1 80 ? -7.440 -7.377 1.734 1.00 85.81 80 VAL A CA 1
ATOM 643 C C . VAL A 1 80 ? -6.924 -6.155 2.496 1.00 85.81 80 VAL A C 1
ATOM 645 O O . VAL A 1 80 ? -7.365 -5.889 3.617 1.00 85.81 80 VAL A O 1
ATOM 648 N N . LYS A 1 81 ? -6.062 -5.354 1.869 1.00 83.94 81 LYS A N 1
ATOM 649 C CA . LYS A 1 81 ? -5.456 -4.161 2.477 1.00 83.94 81 LYS A CA 1
ATOM 650 C C . LYS A 1 81 ? -6.510 -3.087 2.793 1.00 83.94 81 LYS A C 1
ATOM 652 O O . LYS A 1 81 ? -6.536 -2.573 3.913 1.00 83.94 81 LYS A O 1
ATOM 657 N N . MET A 1 82 ? -7.457 -2.847 1.880 1.00 86.50 82 MET A N 1
ATOM 658 C CA . MET A 1 82 ? -8.603 -1.957 2.118 1.00 86.50 82 MET A CA 1
ATOM 659 C C . MET A 1 82 ? -9.533 -2.460 3.223 1.00 86.50 82 MET A C 1
ATOM 661 O O . MET A 1 82 ? -9.982 -1.671 4.054 1.00 86.50 82 MET A O 1
ATOM 665 N N . SER A 1 83 ? -9.808 -3.765 3.277 1.00 85.69 83 SER A N 1
ATOM 666 C CA . SER A 1 83 ? -10.690 -4.344 4.293 1.00 85.69 83 SER A CA 1
ATOM 667 C C . SER A 1 83 ? -10.121 -4.174 5.704 1.00 85.69 83 SER A C 1
ATOM 669 O O . SER A 1 83 ? -10.851 -3.755 6.599 1.00 85.69 83 SER A O 1
ATOM 671 N N . CYS A 1 84 ? -8.812 -4.367 5.900 1.00 83.75 84 CYS A N 1
ATOM 672 C CA . CYS A 1 84 ? -8.152 -4.115 7.184 1.00 83.75 84 CYS A CA 1
ATOM 673 C C . CYS A 1 84 ? -8.292 -2.653 7.633 1.00 83.75 84 CYS A C 1
ATOM 675 O O . CYS A 1 84 ? -8.588 -2.391 8.803 1.00 83.75 84 CYS A O 1
ATOM 677 N N . PHE A 1 85 ? -8.132 -1.699 6.710 1.00 84.00 85 PHE A N 1
ATOM 678 C CA . PHE A 1 85 ? -8.317 -0.279 7.010 1.00 84.00 85 PHE A CA 1
ATOM 679 C C . PHE A 1 85 ? -9.774 0.049 7.372 1.00 84.00 85 PHE A C 1
ATOM 681 O O . PHE A 1 85 ? -10.030 0.702 8.387 1.00 84.00 85 PHE A O 1
ATOM 688 N N . LEU A 1 86 ? -10.737 -0.455 6.595 1.00 86.81 86 LEU A N 1
ATOM 689 C CA . LEU A 1 86 ? -12.166 -0.232 6.834 1.00 86.81 86 LEU A CA 1
ATOM 690 C C . LEU A 1 86 ? -12.645 -0.867 8.145 1.00 86.81 86 LEU A C 1
ATOM 692 O O . LEU A 1 86 ? -13.368 -0.216 8.897 1.00 86.81 86 LEU A O 1
ATOM 696 N N . ILE A 1 87 ? -12.210 -2.091 8.463 1.00 88.25 87 ILE A N 1
ATOM 697 C CA . ILE A 1 87 ? -12.539 -2.773 9.725 1.00 88.25 87 ILE A CA 1
ATOM 698 C C . ILE A 1 87 ? -11.949 -2.006 10.911 1.00 88.25 87 ILE A C 1
ATOM 700 O O . ILE A 1 87 ? -12.641 -1.798 11.909 1.00 88.25 87 ILE A O 1
ATOM 704 N N . SER A 1 88 ? -10.701 -1.539 10.800 1.00 86.56 88 SER A N 1
ATOM 705 C CA . SER A 1 88 ? -10.072 -0.699 11.824 1.00 86.56 88 SER A CA 1
ATOM 706 C C . SER A 1 88 ? -10.871 0.588 12.064 1.00 86.56 88 SER A C 1
ATOM 708 O O . SER A 1 88 ? -11.196 0.915 13.209 1.00 86.56 88 SER A O 1
ATOM 710 N N . CYS A 1 89 ? -11.261 1.281 10.989 1.00 85.38 89 CYS A N 1
ATOM 711 C CA . CYS A 1 89 ? -12.058 2.505 11.058 1.00 85.38 89 CYS A CA 1
ATOM 712 C C . CYS A 1 89 ? -13.440 2.252 11.682 1.00 85.38 89 CYS A C 1
ATOM 714 O O . CYS A 1 89 ? -13.820 2.929 12.638 1.00 85.38 89 CYS A O 1
ATOM 716 N N . PHE A 1 90 ? -14.154 1.223 11.218 1.00 90.19 90 PHE A N 1
ATOM 717 C CA . PHE A 1 90 ? -15.450 0.825 11.765 1.00 90.19 90 PHE A CA 1
ATOM 718 C C . PHE A 1 90 ? -15.363 0.503 13.262 1.00 90.19 90 PHE A C 1
ATOM 720 O O . PHE A 1 90 ? -16.166 1.011 14.041 1.00 90.19 90 PHE A O 1
ATOM 727 N N . CYS A 1 91 ? -14.354 -0.264 13.688 1.00 87.88 91 CYS A N 1
ATOM 728 C CA . CYS A 1 91 ? -14.145 -0.585 15.103 1.00 87.88 91 CYS A CA 1
ATOM 729 C C . CYS A 1 91 ? -13.846 0.661 15.949 1.00 87.88 91 CYS A C 1
ATOM 731 O O . CYS A 1 91 ? -14.229 0.724 17.120 1.00 87.88 91 CYS A O 1
ATOM 733 N N . HIS A 1 92 ? -13.162 1.657 15.376 1.00 85.44 92 HIS A N 1
ATOM 734 C CA . HIS A 1 92 ? -12.889 2.918 16.059 1.00 85.44 92 HIS A CA 1
ATOM 735 C C . HIS A 1 92 ? -14.176 3.730 16.248 1.00 85.44 92 HIS A C 1
ATO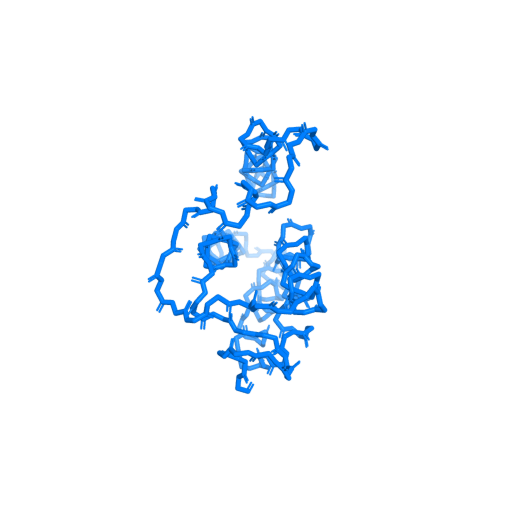M 737 O O . HIS A 1 92 ? -14.470 4.165 17.361 1.00 85.44 92 HIS A O 1
ATOM 743 N N . LEU A 1 93 ? -14.974 3.854 15.183 1.00 88.06 93 LEU A N 1
ATOM 744 C CA . LEU A 1 93 ? -16.260 4.555 15.194 1.00 88.06 93 LEU A CA 1
ATOM 745 C C . LEU A 1 93 ? -17.299 3.858 16.087 1.00 88.06 93 LEU A C 1
ATOM 747 O O . LEU A 1 93 ? -18.120 4.525 16.708 1.00 88.06 93 LEU A O 1
ATOM 751 N N . SER A 1 94 ? -17.239 2.530 16.211 1.00 91.38 94 SER A N 1
ATOM 752 C CA . SER A 1 94 ? -18.152 1.741 17.044 1.00 91.38 94 SER A CA 1
ATOM 753 C C . SER A 1 94 ? -17.762 1.688 18.531 1.00 91.38 94 SER A C 1
ATOM 755 O O . SER A 1 94 ? -18.309 0.868 19.269 1.00 91.38 94 SER A O 1
ATOM 757 N N . GLY A 1 95 ? -16.758 2.453 18.975 1.00 90.69 95 GLY A N 1
ATOM 758 C CA . GLY A 1 95 ? -16.301 2.446 20.371 1.00 90.69 95 GLY A CA 1
ATOM 759 C C . GLY A 1 95 ? -15.570 1.166 20.802 1.00 90.69 95 GLY A C 1
ATOM 760 O O . GLY A 1 95 ? -15.510 0.865 21.993 1.00 90.69 95 GLY A O 1
ATOM 761 N N . ARG A 1 96 ? -14.993 0.401 19.861 1.00 89.81 96 ARG A N 1
ATOM 762 C CA . ARG A 1 96 ? -14.192 -0.815 20.123 1.00 89.81 96 ARG A CA 1
ATOM 763 C C . ARG A 1 96 ? -12.706 -0.578 19.796 1.00 89.81 96 ARG A C 1
ATOM 765 O O . ARG A 1 96 ? -12.169 -1.163 18.851 1.00 89.81 96 ARG A O 1
ATOM 772 N N . PRO A 1 97 ? -11.993 0.254 20.581 1.00 84.69 97 PRO A N 1
ATOM 773 C CA . PRO A 1 97 ? -10.639 0.703 20.245 1.00 84.69 97 PRO A CA 1
ATOM 774 C C . PRO A 1 97 ? -9.585 -0.414 20.272 1.00 84.69 97 PRO A C 1
ATOM 776 O O . PRO A 1 97 ? -8.569 -0.309 19.588 1.00 84.69 97 PRO A O 1
ATOM 779 N N . HIS A 1 98 ? -9.818 -1.492 21.027 1.00 84.50 98 HIS A N 1
ATOM 780 C CA . HIS A 1 98 ? -8.912 -2.640 21.096 1.00 84.50 98 HIS A CA 1
ATOM 781 C C . HIS A 1 98 ? -8.854 -3.400 19.759 1.00 84.50 98 HIS A C 1
ATOM 783 O O . HIS A 1 98 ? -7.763 -3.673 19.263 1.00 84.50 98 HIS A O 1
ATOM 789 N N . LEU A 1 99 ? -10.007 -3.648 19.121 1.00 83.44 99 LEU A N 1
ATOM 790 C CA . LEU A 1 99 ? -10.067 -4.266 17.791 1.00 83.44 99 LEU A CA 1
ATOM 791 C C . LEU A 1 99 ? -9.520 -3.326 16.715 1.00 83.44 99 LEU A C 1
ATOM 793 O O . LEU A 1 99 ? -8.747 -3.762 15.868 1.00 83.44 99 LEU A O 1
ATOM 797 N N . ALA A 1 100 ? -9.844 -2.031 16.789 1.00 82.31 100 ALA A N 1
ATOM 798 C CA . ALA A 1 100 ? -9.295 -1.034 15.868 1.00 82.31 100 ALA A CA 1
ATOM 799 C C . ALA A 1 100 ? -7.759 -1.018 15.894 1.00 82.31 100 ALA A C 1
ATOM 801 O O . ALA A 1 100 ? -7.108 -0.983 14.855 1.00 82.31 100 ALA A O 1
ATOM 802 N N . THR A 1 101 ? -7.167 -1.117 17.086 1.00 82.44 101 THR A N 1
ATOM 803 C CA . THR A 1 101 ? -5.707 -1.152 17.239 1.00 82.44 101 THR A CA 1
ATOM 804 C C . THR A 1 101 ? -5.109 -2.441 16.669 1.00 82.44 101 THR A C 1
ATOM 806 O O . THR A 1 101 ? -4.087 -2.374 15.991 1.00 82.44 101 THR A O 1
ATOM 809 N N . ALA A 1 102 ? -5.751 -3.595 16.879 1.00 83.12 102 ALA A N 1
ATOM 810 C CA . ALA A 1 102 ? -5.287 -4.874 16.336 1.00 83.12 102 ALA A CA 1
ATOM 811 C C . ALA A 1 102 ? -5.294 -4.892 14.795 1.00 83.12 102 ALA A C 1
ATOM 813 O O . ALA A 1 102 ? -4.276 -5.208 14.177 1.00 83.12 102 ALA A O 1
ATOM 814 N N . PHE A 1 103 ? -6.404 -4.486 14.167 1.00 82.00 103 PHE A N 1
ATOM 815 C CA . PHE A 1 103 ? -6.510 -4.420 12.703 1.00 82.00 103 PHE A CA 1
ATOM 816 C C . PHE A 1 103 ? -5.642 -3.310 12.101 1.00 82.00 103 PHE A C 1
ATOM 818 O O . PHE A 1 103 ? -5.025 -3.516 11.057 1.00 82.00 103 PHE A O 1
ATOM 825 N N . GLY A 1 104 ? -5.531 -2.160 12.773 1.00 80.50 104 GLY A N 1
ATOM 826 C CA . GLY A 1 104 ? -4.640 -1.075 12.364 1.00 80.50 104 GLY A CA 1
ATOM 827 C C . GLY A 1 104 ? -3.163 -1.478 12.402 1.00 80.50 104 GLY A C 1
ATOM 828 O O . GLY A 1 104 ? -2.422 -1.166 11.472 1.00 80.50 104 GLY A O 1
ATOM 829 N N . PHE A 1 105 ? -2.738 -2.224 13.426 1.00 80.25 105 PHE A N 1
ATOM 830 C CA . PHE A 1 105 ? -1.375 -2.750 13.509 1.00 80.25 105 PHE A CA 1
ATOM 831 C C . PHE A 1 105 ? -1.107 -3.798 12.424 1.00 80.25 105 PHE A C 1
ATOM 833 O O . PHE A 1 105 ? -0.115 -3.684 11.708 1.00 80.25 105 PHE A O 1
ATOM 840 N N . ALA A 1 106 ? -2.010 -4.767 12.243 1.00 82.06 106 ALA A N 1
ATOM 841 C CA . ALA A 1 106 ? -1.884 -5.781 11.195 1.00 82.06 106 ALA A CA 1
ATOM 842 C C . ALA A 1 106 ? -1.818 -5.151 9.791 1.00 82.06 106 ALA A C 1
ATOM 844 O O . ALA A 1 106 ? -0.947 -5.502 8.995 1.00 82.06 106 ALA A O 1
ATOM 845 N N . GLY A 1 107 ? -2.680 -4.166 9.510 1.00 82.56 107 GLY A N 1
ATOM 846 C CA . GLY A 1 107 ? -2.655 -3.404 8.259 1.00 82.56 107 GLY A CA 1
ATOM 847 C C . GLY A 1 107 ? -1.380 -2.573 8.085 1.00 82.56 107 GLY A C 1
ATOM 848 O O . GLY A 1 107 ? -0.838 -2.504 6.984 1.00 82.56 107 GLY A O 1
ATOM 849 N N . GLY A 1 108 ? -0.859 -1.987 9.167 1.00 80.00 108 GLY A N 1
ATOM 850 C CA . GLY A 1 108 ? 0.403 -1.246 9.162 1.00 80.00 108 GLY A CA 1
ATOM 851 C C . GLY A 1 108 ? 1.617 -2.132 8.872 1.00 80.00 108 GLY A C 1
ATOM 852 O O . GLY A 1 108 ? 2.433 -1.778 8.021 1.00 80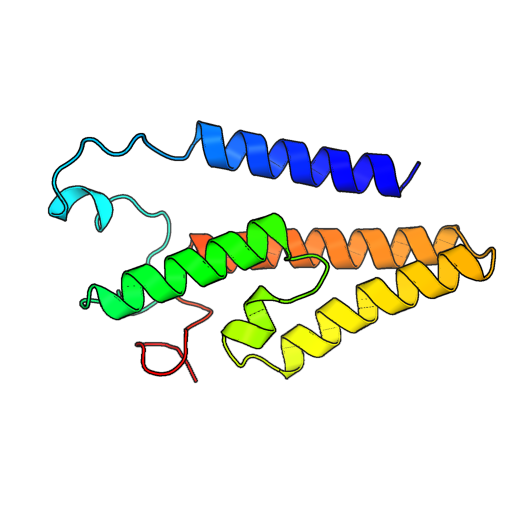.00 108 GLY A O 1
ATOM 853 N N . VAL A 1 109 ? 1.708 -3.299 9.522 1.00 83.25 109 VAL A N 1
ATOM 854 C CA . VAL A 1 109 ? 2.760 -4.298 9.264 1.00 83.25 109 VAL A CA 1
ATOM 855 C C . VAL A 1 109 ? 2.692 -4.771 7.817 1.00 83.25 109 VAL A C 1
ATOM 857 O O . VAL A 1 109 ? 3.701 -4.717 7.117 1.00 83.25 109 VAL A O 1
ATOM 860 N N . TRP A 1 110 ? 1.499 -5.145 7.343 1.00 83.25 110 TRP A N 1
ATOM 861 C CA . TRP A 1 110 ? 1.297 -5.547 5.953 1.00 83.25 110 TRP A CA 1
ATOM 862 C C . TRP A 1 110 ? 1.716 -4.447 4.972 1.00 83.25 110 TRP A C 1
ATOM 864 O O . TRP A 1 110 ? 2.462 -4.718 4.038 1.00 83.25 110 TRP A O 1
ATOM 874 N N . SER A 1 111 ? 1.321 -3.190 5.208 1.00 81.69 111 SER A N 1
ATOM 875 C CA . SER A 1 111 ? 1.718 -2.061 4.357 1.00 81.69 111 SER A CA 1
ATOM 876 C C . SER A 1 111 ? 3.231 -1.826 4.342 1.00 81.69 111 SER A C 1
ATOM 878 O O . SER A 1 111 ? 3.764 -1.424 3.310 1.00 81.69 111 SER A O 1
ATOM 880 N N . GLY A 1 112 ? 3.922 -2.061 5.459 1.00 79.69 112 GLY A N 1
ATOM 881 C CA . GLY A 1 112 ? 5.381 -1.982 5.528 1.00 79.69 112 GLY A CA 1
ATOM 882 C C . GLY A 1 112 ? 6.056 -3.096 4.728 1.00 79.69 112 GLY A C 1
ATOM 883 O O . GLY A 1 112 ? 6.949 -2.822 3.928 1.00 79.69 112 GLY A O 1
ATOM 884 N N . THR A 1 113 ? 5.600 -4.341 4.886 1.00 82.69 113 THR A N 1
ATOM 885 C CA . THR A 1 113 ? 6.079 -5.480 4.086 1.00 82.69 113 THR A CA 1
ATOM 886 C C . THR A 1 113 ? 5.848 -5.244 2.595 1.00 82.69 113 THR A C 1
ATOM 888 O O . THR A 1 113 ? 6.746 -5.465 1.789 1.00 82.69 113 THR A O 1
ATOM 891 N N . ASP A 1 114 ? 4.676 -4.737 2.232 1.00 82.00 114 ASP A N 1
ATOM 892 C CA . ASP A 1 114 ? 4.291 -4.459 0.853 1.00 82.00 114 ASP A CA 1
ATOM 893 C C . ASP A 1 114 ? 5.171 -3.372 0.211 1.00 82.00 114 ASP A C 1
ATOM 895 O O . ASP A 1 114 ? 5.650 -3.540 -0.910 1.00 82.00 114 ASP A O 1
ATOM 899 N N . LEU A 1 115 ? 5.501 -2.312 0.958 1.00 82.00 115 LEU A N 1
ATOM 900 C CA . LEU A 1 115 ? 6.479 -1.309 0.529 1.00 82.00 115 LEU A CA 1
ATOM 901 C C . LEU A 1 115 ? 7.863 -1.930 0.282 1.00 82.00 115 LEU A C 1
ATOM 903 O O . LEU A 1 115 ? 8.506 -1.621 -0.722 1.00 82.00 115 LEU A O 1
ATOM 907 N N . VAL A 1 116 ? 8.325 -2.814 1.171 1.00 79.25 116 VAL A N 1
ATOM 908 C CA . VAL A 1 116 ? 9.607 -3.514 0.992 1.00 79.25 116 VAL A CA 1
ATOM 909 C C . VAL A 1 116 ? 9.573 -4.386 -0.263 1.00 79.25 116 VAL A C 1
ATOM 911 O O . VAL A 1 116 ? 10.526 -4.350 -1.038 1.00 79.25 116 VAL A O 1
ATOM 914 N N . LEU A 1 117 ? 8.479 -5.106 -0.520 1.00 79.12 117 LEU A N 1
ATOM 915 C CA . LEU A 1 117 ? 8.315 -5.916 -1.732 1.00 79.12 117 LEU A CA 1
ATOM 916 C C . LEU A 1 117 ? 8.346 -5.061 -3.012 1.00 79.12 117 LEU A C 1
ATOM 918 O O . LEU A 1 117 ? 8.942 -5.477 -4.008 1.00 79.12 117 LEU A O 1
ATOM 922 N N . TRP A 1 118 ? 7.795 -3.844 -2.977 1.00 76.88 118 TRP A N 1
ATOM 923 C CA . TRP A 1 118 ? 7.902 -2.874 -4.075 1.00 76.88 118 TRP A CA 1
ATOM 924 C C . TRP A 1 118 ? 9.321 -2.321 -4.271 1.00 76.88 118 TRP A C 1
ATOM 926 O O . TRP A 1 118 ? 9.757 -2.136 -5.409 1.00 76.88 118 TRP A O 1
ATOM 936 N N . ILE A 1 119 ? 10.055 -2.060 -3.184 1.00 73.44 119 ILE A N 1
ATOM 937 C CA . ILE A 1 119 ? 11.431 -1.536 -3.237 1.00 73.44 119 ILE A CA 1
ATOM 938 C C . ILE A 1 119 ? 12.408 -2.599 -3.737 1.00 73.44 119 ILE A C 1
ATOM 940 O O . ILE A 1 119 ? 13.233 -2.303 -4.608 1.00 73.44 119 ILE A O 1
ATOM 944 N N . VAL A 1 120 ? 12.321 -3.803 -3.165 1.00 68.56 120 VAL A N 1
ATOM 945 C CA . VAL A 1 120 ? 13.171 -4.949 -3.508 1.00 68.56 120 VAL A CA 1
ATOM 946 C C . VAL A 1 120 ? 12.893 -5.399 -4.939 1.00 68.56 120 VAL A C 1
ATOM 948 O O . VAL A 1 120 ? 13.817 -5.762 -5.668 1.00 68.56 120 VAL A O 1
ATOM 951 N N . GLY A 1 121 ? 11.633 -5.289 -5.362 1.00 64.25 121 GLY A N 1
ATOM 952 C CA . GLY A 1 121 ? 11.193 -5.652 -6.696 1.00 64.25 121 GLY A CA 1
ATOM 953 C C . GLY A 1 121 ? 11.176 -7.165 -6.917 1.00 64.25 121 GLY A C 1
ATOM 954 O O . GLY A 1 121 ? 11.820 -7.951 -6.223 1.00 64.25 121 GLY A O 1
ATOM 955 N N . GLY A 1 122 ? 10.408 -7.581 -7.920 1.00 61.59 122 GLY A N 1
ATOM 956 C CA . GLY A 1 122 ? 10.429 -8.945 -8.438 1.00 61.59 122 GLY A CA 1
ATOM 957 C C . GLY A 1 122 ? 9.397 -9.919 -7.863 1.00 61.59 122 GLY A C 1
ATOM 958 O O . GLY A 1 122 ? 9.291 -11.027 -8.384 1.00 61.59 122 GLY A O 1
ATOM 959 N N . VAL A 1 123 ? 8.613 -9.507 -6.861 1.00 67.56 123 VAL A N 1
ATOM 960 C CA . VAL A 1 123 ? 7.406 -10.233 -6.404 1.00 67.56 123 VAL A CA 1
ATOM 961 C C . VAL A 1 123 ? 6.138 -9.646 -7.024 1.00 67.56 123 VAL A C 1
ATOM 963 O O . VAL A 1 123 ? 5.222 -10.381 -7.366 1.00 67.56 123 VAL A O 1
ATOM 966 N N . TYR A 1 124 ? 6.107 -8.326 -7.207 1.00 71.62 124 TYR A N 1
ATOM 967 C CA . TYR A 1 124 ? 5.022 -7.616 -7.871 1.00 71.62 124 TYR A CA 1
ATOM 968 C C . TYR A 1 124 ? 5.499 -7.047 -9.198 1.00 71.62 124 TYR A C 1
ATOM 970 O O . TYR A 1 124 ? 6.599 -6.491 -9.289 1.00 71.62 124 TYR A O 1
ATOM 978 N N . GLY A 1 125 ? 4.647 -7.141 -10.211 1.00 71.50 125 GLY A N 1
ATOM 979 C CA . GLY A 1 125 ? 4.835 -6.427 -11.459 1.00 71.50 125 GLY A CA 1
ATOM 980 C C . GLY A 1 125 ? 3.738 -5.414 -11.714 1.00 71.50 125 GLY A C 1
ATOM 981 O O . GLY A 1 125 ? 2.776 -5.278 -10.968 1.00 71.50 125 GLY A O 1
ATOM 982 N N . THR A 1 126 ? 3.939 -4.659 -12.783 1.00 76.69 126 THR A N 1
ATOM 983 C CA . THR A 1 126 ? 2.958 -3.707 -13.301 1.00 76.69 126 THR A CA 1
ATOM 984 C C . THR A 1 126 ? 2.464 -4.231 -14.645 1.00 76.69 126 THR A C 1
ATOM 986 O O . THR A 1 126 ? 3.224 -4.923 -15.334 1.00 76.69 126 THR A O 1
ATOM 989 N N . PRO A 1 127 ? 1.210 -3.947 -15.028 1.00 76.81 127 PRO A N 1
ATOM 990 C CA . PRO A 1 127 ? 0.642 -4.485 -16.255 1.00 76.81 127 PRO A CA 1
ATOM 991 C C . PRO A 1 127 ? 1.492 -4.088 -17.469 1.00 76.81 127 PRO A C 1
ATOM 993 O O . PRO A 1 127 ? 1.850 -2.920 -17.633 1.00 76.81 127 PRO A O 1
ATOM 996 N N . ASN A 1 128 ? 1.762 -5.058 -18.348 1.00 75.06 128 ASN A N 1
ATOM 997 C CA . ASN A 1 128 ? 2.632 -4.948 -19.534 1.00 75.06 128 ASN A CA 1
ATOM 998 C C . ASN A 1 128 ? 4.146 -4.883 -19.261 1.00 75.06 128 ASN A C 1
ATOM 1000 O O . ASN A 1 128 ? 4.913 -4.575 -20.175 1.00 75.06 128 ASN A O 1
ATOM 1004 N N . CYS A 1 129 ? 4.592 -5.196 -18.044 1.00 74.06 129 CYS A N 1
ATOM 1005 C CA . CYS A 1 129 ? 6.008 -5.295 -17.697 1.00 74.06 129 CYS A CA 1
ATOM 1006 C C . CYS A 1 129 ? 6.367 -6.706 -17.206 1.00 74.06 129 CYS A C 1
ATOM 1008 O O . CYS A 1 129 ? 5.500 -7.408 -16.683 1.00 74.06 129 CYS A O 1
ATOM 1010 N N . PRO A 1 130 ? 7.635 -7.144 -17.345 1.00 63.88 130 PRO A N 1
ATOM 1011 C CA . PRO A 1 130 ? 8.065 -8.459 -16.874 1.00 63.88 130 PRO A CA 1
ATOM 1012 C C . PRO A 1 130 ? 7.716 -8.655 -15.392 1.00 63.88 130 PRO A C 1
ATOM 1014 O O . PRO A 1 130 ? 8.066 -7.817 -14.560 1.00 63.88 130 PRO A O 1
ATOM 1017 N N . GLY A 1 131 ? 7.007 -9.743 -15.080 1.00 61.94 131 GLY A N 1
ATOM 1018 C CA . GLY A 1 131 ? 6.542 -10.058 -13.724 1.00 61.94 131 GLY A CA 1
ATOM 1019 C C . GLY A 1 131 ? 5.196 -9.441 -13.322 1.00 61.94 131 GLY A C 1
ATOM 1020 O O . GLY A 1 131 ? 4.774 -9.660 -12.192 1.00 61.94 131 GLY A O 1
ATOM 1021 N N . GLY A 1 132 ? 4.529 -8.672 -14.193 1.00 57.41 132 GLY A N 1
ATOM 1022 C CA . GLY A 1 132 ? 3.152 -8.207 -13.979 1.00 57.41 132 GLY A CA 1
ATOM 1023 C C . GLY A 1 132 ? 2.166 -9.178 -14.610 1.00 57.41 132 GLY A C 1
ATOM 1024 O O . GLY A 1 132 ? 2.143 -9.291 -15.835 1.00 57.41 132 GLY A O 1
ATOM 1025 N N . TYR A 1 133 ? 1.417 -9.898 -13.777 1.00 50.62 133 TYR A N 1
ATOM 1026 C CA . TYR A 1 133 ? 0.327 -10.787 -14.194 1.00 50.62 133 TYR A CA 1
ATOM 1027 C C . TYR A 1 133 ? -0.994 -10.021 -14.278 1.00 50.62 133 TYR A C 1
ATOM 1029 O O . TYR A 1 133 ? -1.198 -9.116 -13.437 1.00 50.62 133 TYR A O 1
#

Radius of gyration: 16.38 Å; chains: 1; bounding box: 43×25×42 Å

Secondary structure (DSSP, 8-state):
-HHHHHHHHHHHHHHHHHHHS--S-S-HHHHTTSSS--SS----SHHHHHHHHHHHHHHHHHGGGTHHHHHTT-HHHHHHHHHHHHHHHHHHHTT-HHHHHHHHHHHHHHHHHHHHHHHH-SSS--TTSTT--

=== Feature glossary ===
Key to the feature types in this record:

Secondary structure (8-state, DSSP). Secondary structure is the local, repeating backbone conformation. DSSP classifies it into eight states by reading the hydrogen-bond network: three helix types (H, G, I), two β types (E, B), two non-regular types (T, S), and unstructured coil (-).

Backbone torsions (φ/ψ). Backbone dihedral angles. Every residue except chain termini has a φ (preceding-C → N → Cα → C) and a ψ (N → Cα → C → next-N). They are reported in degrees following the IUPAC sign convention. Secondary structure is essentially a statement about which (φ, ψ) basin each residue occupies.

Predicted aligned error. Predicted Aligned Error (PAE) is an AlphaFold confidence matrix: entry (i, j) is the expected error in the position of residue j, in ångströms, when the prediction is superimposed on the true structure at residue i. Low PAE within a block of residues means that block is internally rigid and well-predicted; high PAE between two blocks means their relative placement is uncertain even if each block individually is confident.

B-factor. B-factor (Debye–Waller factor) reflects atomic displacement in the crystal lattice. It is an experimental observable (units Å²), not a prediction; low values mean the atom is pinned down, high values mean it moves or is heterogeneous across the crystal.

Secondary structure (3-state, P-SEA). Three-state secondary structure (P-SEA) collapses the eight DSSP classes into helix (a), strand (b), and coil (c). P-SEA assigns these from Cα geometry alone — distances and angles — without requiring backbone oxygens, so it works on any Cα trace.

Sequence. Primary structure: the covalent order of the twenty standard amino acids along the backbone. Two proteins with the same sequence will (almost always) fold to the same structure; two with 30% identity often share a fold but not the details.

pLDDT. pLDDT is the predicted lDDT-Cα score: AlphaFold's confidence that the local environment of each residue (all inter-atomic distances within 15 Å) is correctly placed. It is a per-residue number between 0 and 100, with higher meaning more reliable.

InterPro / GO / CATH / organism. Functional annotations link the protein to curated databases. InterPro entries identify conserved domains and families by matching the sequence against member-database signatures (Pfam, PROSITE, CDD, …). Gene Ontology (GO) terms describe molecular function, biological process, and cellular component in a controlled vocabulary. CATH places the structure in a hierarchical fold classification (Class/Architecture/Topology/Homologous-superfamily). The organism is the source species.

Contact-map, Ramachandran, and PAE plots. Three diagnostic plots accompany the record. The Cα contact map visualizes the tertiary structure as a 2D adjacency matrix (8 Å cutoff, sequence-local contacts suppressed). The Ramachandran plot shows the distribution of backbone (φ, ψ) torsions, with points in the α and β basins reflecting secondary structure content. The PAE plot shows AlphaFold's inter-residue confidence as a color matrix.

mmCIF coordinates. The mmCIF table is the protein's shape written out atom by atom. For each backbone N, Cα, C, and carbonyl O, it records an (x, y, z) coordinate triple in Å plus the residue type, chain letter, and residue number.

Radius of gyration, Cα contacts, bounding box. Three whole-structure scalars: the radius of gyration (RMS distance of Cα from centroid, in Å), the count of Cα–Cα contacts (pairs closer than 8 Å and separated by more than four residues in sequence — i.e. tertiary, not local, contacts), and the bounding-box dimensions. Together they distinguish compact globular folds from extended fibres or disordered chains.

Foldseek 3Di. The Foldseek 3Di string encodes local tertiary geometry as a 20-letter alphabet — one character per residue — derived from the relative positions of nearby Cα atoms. Unlike the amino-acid sequence, 3Di is a direct function of the 3D structure, so two proteins with the same fold have similar 3Di strings even at low sequence identity.

Rendered structure images. Six rendered views show the 3D structure from the faces of a cube — i.e. along ±x, ±y, ±z. Rendering representation is drawn randomly per protein from cartoon (secondary-structure ribbons), sticks (backbone bonds), or molecular surface; coloring is either N→C rainbow (blue at the N-terminus through red at the C-terminus) or one color per chain.

Nearest PDB structures. The Foldseek neighbor list gives the closest experimentally determined structures in the PDB, ranked by structural alignment. TM-score near 1 means near-identical fold; near 0.3 means only rough topology match. This is how one finds what a novel AlphaFold prediction most resembles in the solved-structure universe.

Solvent-accessible surface area. SASA measures how much of the protein is reachable by solvent. It is computed by rolling a water-sized probe over the atomic surface and summing the exposed area (Å²). Per-residue SASA distinguishes core (buried, low SASA) from surface (exposed, high SASA) residues; total SASA is a whole-molecule size measure.